Protein AF-A0A2G0E601-F1 (afdb_monomer)

Organism: Enterococcus faecium (NCBI:txid1352)

pLDDT: mean 94.22, std 3.7, range [83.0, 98.44]

Structure (mmCIF, N/CA/C/O backbone):
data_AF-A0A2G0E601-F1
#
_entry.id   AF-A0A2G0E601-F1
#
loop_
_atom_site.group_PDB
_atom_site.id
_atom_site.type_symbol
_atom_site.label_atom_id
_atom_site.label_alt_id
_atom_site.label_comp_id
_atom_site.label_asym_id
_atom_site.label_entity_id
_atom_site.label_seq_id
_atom_site.pdbx_PDB_ins_code
_atom_site.Cartn_x
_atom_site.Cartn_y
_atom_site.Cartn_z
_atom_site.occupancy
_atom_site.B_iso_or_equiv
_atom_site.auth_seq_id
_atom_site.auth_comp_id
_atom_site.auth_asym_id
_atom_site.auth_atom_id
_atom_site.pdbx_PDB_model_num
ATOM 1 N N . GLY A 1 1 ? -1.050 15.837 -21.857 1.00 84.12 1 GLY A N 1
ATOM 2 C CA . GLY A 1 1 ? -0.266 14.763 -21.216 1.00 84.12 1 GLY A CA 1
ATOM 3 C C . GLY A 1 1 ? -0.243 15.005 -19.723 1.00 84.12 1 GLY A C 1
ATOM 4 O O . GLY A 1 1 ? -0.892 15.951 -19.295 1.00 84.12 1 GLY A O 1
ATOM 5 N N . ALA A 1 2 ? 0.456 14.171 -18.956 1.00 86.19 2 ALA A N 1
ATOM 6 C CA . ALA A 1 2 ? 0.807 14.495 -17.571 1.00 86.19 2 ALA A CA 1
ATOM 7 C C . ALA A 1 2 ? 2.038 15.417 -17.547 1.00 86.19 2 ALA A C 1
ATOM 9 O O . ALA A 1 2 ? 2.852 15.352 -18.472 1.00 86.19 2 ALA A O 1
ATOM 10 N N . ASP A 1 3 ? 2.158 16.246 -16.513 1.00 93.31 3 ASP A N 1
ATOM 11 C CA . ASP A 1 3 ? 3.344 17.076 -16.285 1.00 93.31 3 ASP A CA 1
ATOM 12 C C . ASP A 1 3 ? 4.524 16.200 -15.839 1.00 93.31 3 ASP A C 1
ATOM 14 O O . ASP A 1 3 ? 4.341 15.253 -15.070 1.00 93.31 3 ASP A O 1
ATOM 18 N N . TYR A 1 4 ? 5.728 16.494 -16.338 1.00 93.88 4 TYR A N 1
ATOM 19 C CA . TYR A 1 4 ? 6.949 15.751 -16.016 1.00 93.88 4 TYR A CA 1
ATOM 20 C C . TYR A 1 4 ? 8.198 16.643 -16.092 1.00 93.88 4 TYR A C 1
ATOM 22 O O . TYR A 1 4 ? 8.197 17.663 -16.784 1.00 93.88 4 TYR A O 1
ATOM 30 N N . SER A 1 5 ? 9.265 16.231 -15.402 1.00 94.19 5 SER A N 1
ATOM 31 C CA . SER A 1 5 ? 10.625 16.769 -15.527 1.00 94.19 5 SER A CA 1
ATOM 32 C C . SER A 1 5 ? 11.592 15.674 -15.985 1.00 94.19 5 SER A C 1
ATOM 34 O O . SER A 1 5 ? 11.333 14.482 -15.805 1.00 94.19 5 SER A O 1
ATOM 36 N N . GLU A 1 6 ? 12.695 16.071 -16.620 1.00 94.62 6 GLU A N 1
ATOM 37 C CA . GLU A 1 6 ? 13.792 15.162 -16.959 1.00 94.62 6 GLU A CA 1
ATOM 38 C C . GLU A 1 6 ? 14.846 15.175 -15.849 1.00 94.62 6 GLU A C 1
ATOM 40 O O . GLU A 1 6 ? 15.408 16.223 -15.538 1.00 94.62 6 GLU A O 1
ATOM 45 N N . GLU A 1 7 ? 15.155 13.999 -15.302 1.00 92.50 7 GLU A N 1
ATOM 46 C CA . GLU A 1 7 ? 16.153 13.827 -14.242 1.00 92.50 7 GLU A CA 1
ATOM 47 C C . GLU A 1 7 ? 17.404 13.134 -14.808 1.00 92.50 7 GLU A C 1
ATOM 49 O O . GLU A 1 7 ? 17.529 11.903 -14.835 1.00 92.50 7 GLU A O 1
ATOM 54 N N . ALA A 1 8 ? 18.328 13.932 -15.347 1.00 92.44 8 ALA A N 1
ATOM 55 C CA . ALA A 1 8 ? 19.528 13.420 -16.002 1.00 92.44 8 ALA A CA 1
ATOM 56 C C . ALA A 1 8 ? 20.447 12.686 -15.007 1.00 92.44 8 ALA A C 1
ATOM 58 O O . ALA A 1 8 ? 20.919 13.265 -14.034 1.00 92.44 8 ALA A O 1
ATOM 59 N N . GLY A 1 9 ? 20.748 11.416 -15.294 1.00 90.69 9 GLY A N 1
ATOM 60 C CA . GLY A 1 9 ? 21.619 10.574 -14.462 1.00 90.69 9 GLY A CA 1
ATOM 61 C C . GLY A 1 9 ? 20.891 9.714 -13.426 1.00 90.69 9 GLY A C 1
ATOM 62 O O . GLY A 1 9 ? 21.514 8.825 -12.857 1.00 90.69 9 GLY A O 1
ATOM 63 N N . GLU A 1 10 ? 19.582 9.898 -13.242 1.00 90.06 10 GLU A N 1
ATOM 64 C CA . GLU A 1 10 ? 18.796 9.133 -12.263 1.00 90.06 10 GLU A CA 1
ATOM 65 C C . GLU A 1 10 ? 18.311 7.774 -12.787 1.00 90.06 10 GLU A C 1
ATOM 67 O O . GLU A 1 10 ? 17.774 6.977 -12.019 1.00 90.06 10 GLU A O 1
ATOM 72 N N . ALA A 1 11 ? 18.479 7.484 -14.084 1.00 89.12 11 ALA A N 1
ATOM 73 C CA . ALA A 1 11 ? 18.055 6.231 -14.709 1.00 89.12 11 ALA A CA 1
ATOM 74 C C . ALA A 1 11 ? 18.712 4.989 -14.074 1.00 89.12 11 ALA A C 1
ATOM 76 O O . ALA A 1 11 ? 19.828 5.033 -13.558 1.00 89.12 11 ALA A O 1
ATOM 77 N N . ALA A 1 12 ? 18.032 3.843 -14.160 1.00 88.56 12 ALA A N 1
ATOM 78 C CA . ALA A 1 12 ? 18.648 2.580 -13.779 1.00 88.56 12 ALA A CA 1
ATOM 79 C C . ALA A 1 12 ? 19.762 2.213 -14.775 1.00 88.56 12 ALA A C 1
ATOM 81 O O . ALA A 1 12 ? 19.706 2.549 -15.957 1.00 88.56 12 ALA A O 1
ATOM 82 N N . PHE A 1 13 ? 20.754 1.442 -14.326 1.00 91.94 13 PHE A N 1
ATOM 83 C CA . PHE A 1 13 ? 21.876 1.035 -15.184 1.00 91.94 13 PHE A CA 1
ATOM 84 C C . PHE A 1 13 ? 21.454 0.199 -16.410 1.00 91.94 13 PHE A C 1
ATOM 86 O O . PHE A 1 13 ? 22.223 0.073 -17.358 1.00 91.94 13 PHE A O 1
ATOM 93 N N . TYR A 1 14 ? 20.261 -0.407 -16.380 1.00 90.62 14 TYR A N 1
ATOM 94 C CA . TYR A 1 14 ? 19.716 -1.266 -17.437 1.00 90.62 14 TYR A CA 1
ATOM 95 C C . TYR A 1 14 ? 18.710 -0.568 -18.364 1.00 90.62 14 TYR A C 1
ATOM 97 O O . TYR A 1 14 ? 18.230 -1.192 -19.315 1.00 90.62 14 TYR A O 1
ATOM 105 N N . GLY A 1 15 ? 18.395 0.705 -18.108 1.00 93.88 15 GLY A N 1
ATOM 106 C CA . GLY A 1 15 ? 17.537 1.499 -18.978 1.00 93.88 15 GLY A CA 1
ATOM 107 C C . GLY A 1 15 ? 16.799 2.647 -18.279 1.00 93.88 15 GLY A C 1
ATOM 108 O O . GLY A 1 15 ? 16.936 2.861 -17.071 1.00 93.88 15 GLY A O 1
ATOM 109 N N . PRO A 1 16 ? 16.030 3.429 -19.054 1.00 95.06 16 PRO A N 1
ATOM 110 C CA . PRO A 1 16 ? 15.309 4.590 -18.553 1.00 95.06 16 PRO A CA 1
ATOM 111 C C . PRO A 1 16 ? 14.135 4.181 -17.657 1.00 95.06 16 PRO A C 1
ATOM 113 O O . PRO A 1 16 ? 13.579 3.084 -17.771 1.00 95.06 16 PRO A O 1
ATOM 116 N N . LYS A 1 17 ? 13.710 5.107 -16.797 1.00 94.94 17 LYS A N 1
ATOM 117 C CA . LYS A 1 17 ? 12.542 4.935 -15.933 1.00 94.94 17 LYS A CA 1
ATOM 118 C C . LYS A 1 17 ? 11.707 6.206 -15.851 1.00 94.94 17 LYS A C 1
ATOM 120 O O . LYS A 1 17 ? 12.212 7.304 -16.060 1.00 94.94 17 LYS A O 1
ATOM 125 N N . ILE A 1 18 ? 10.441 6.019 -15.510 1.00 94.81 18 ILE A N 1
ATOM 126 C CA . ILE A 1 18 ? 9.508 7.061 -15.098 1.00 94.81 18 ILE A CA 1
ATOM 127 C C . ILE A 1 18 ? 9.222 6.824 -13.622 1.00 94.81 18 ILE A C 1
ATOM 129 O O . ILE A 1 18 ? 8.718 5.760 -13.254 1.00 94.81 18 ILE A O 1
ATOM 133 N N . ASP A 1 19 ? 9.533 7.815 -12.797 1.00 93.69 19 ASP A N 1
ATOM 134 C CA . ASP A 1 19 ? 9.232 7.812 -11.372 1.00 93.69 19 ASP A CA 1
ATOM 135 C C . ASP A 1 19 ? 8.060 8.756 -11.082 1.00 93.69 19 ASP A C 1
ATOM 137 O O . ASP A 1 19 ? 7.963 9.851 -11.632 1.00 93.69 19 ASP A O 1
ATOM 141 N N . PHE A 1 20 ? 7.143 8.314 -10.225 1.00 92.50 20 PHE A N 1
ATOM 142 C CA . PHE A 1 20 ? 5.954 9.067 -9.845 1.00 92.50 20 PHE A CA 1
ATOM 143 C C . PHE A 1 20 ? 6.172 9.677 -8.467 1.00 92.50 20 PHE A C 1
ATOM 145 O O . PHE A 1 20 ? 6.256 8.961 -7.460 1.00 92.50 20 PHE A O 1
ATOM 152 N N . ILE A 1 21 ? 6.247 11.005 -8.445 1.00 90.75 21 ILE A N 1
ATOM 153 C CA . ILE A 1 21 ? 6.408 11.795 -7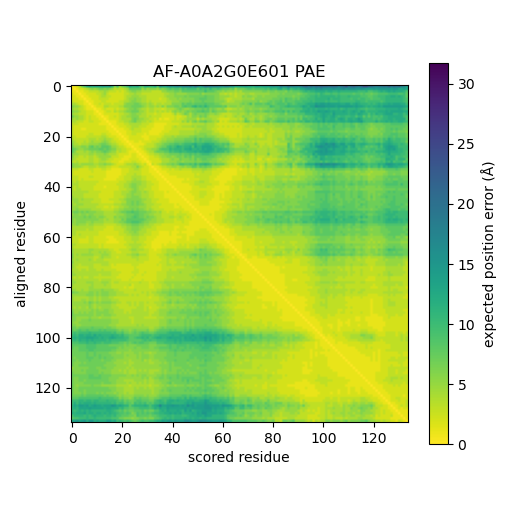.230 1.00 90.75 21 ILE A CA 1
ATOM 154 C C . ILE A 1 21 ? 5.030 12.208 -6.715 1.00 90.75 21 ILE A C 1
ATOM 156 O O . ILE A 1 21 ? 4.206 12.747 -7.453 1.00 90.75 21 ILE A O 1
ATOM 160 N N . VAL A 1 22 ? 4.774 11.943 -5.438 1.00 88.50 22 VAL A N 1
ATOM 161 C CA . VAL A 1 22 ? 3.533 12.291 -4.743 1.00 88.50 22 VAL A CA 1
ATOM 162 C C . VAL A 1 22 ? 3.860 13.229 -3.594 1.00 88.50 22 VAL A C 1
ATOM 164 O O . VAL A 1 22 ? 4.827 13.013 -2.865 1.00 88.50 22 VAL A O 1
ATOM 167 N N . ARG A 1 23 ? 3.036 14.260 -3.412 1.00 88.38 23 ARG A N 1
ATOM 168 C CA . ARG A 1 23 ? 3.134 15.170 -2.274 1.00 88.38 23 ARG A CA 1
ATOM 169 C C . ARG A 1 23 ? 2.141 14.763 -1.185 1.00 88.38 23 ARG A C 1
ATOM 171 O O . ARG A 1 23 ? 0.968 14.535 -1.480 1.00 88.38 23 ARG A O 1
ATOM 178 N N . ASP A 1 24 ? 2.609 14.641 0.054 1.00 84.75 24 ASP A N 1
ATOM 179 C CA . ASP A 1 24 ? 1.752 14.307 1.198 1.00 84.75 24 ASP A CA 1
ATOM 180 C C . ASP A 1 24 ? 0.981 15.529 1.743 1.00 84.75 24 ASP A C 1
ATOM 182 O O . ASP A 1 24 ? 1.103 16.645 1.233 1.00 84.75 24 ASP A O 1
ATOM 186 N N . ALA A 1 25 ? 0.164 15.319 2.784 1.00 84.19 25 ALA A N 1
ATOM 187 C CA . ALA A 1 25 ? -0.714 16.347 3.352 1.00 84.19 25 ALA A CA 1
ATOM 188 C C . ALA A 1 25 ? 0.039 17.537 3.978 1.00 84.19 25 ALA A C 1
ATOM 190 O O . ALA A 1 25 ? -0.539 18.614 4.116 1.00 84.19 25 ALA A O 1
ATOM 191 N N . ILE A 1 26 ? 1.320 17.362 4.324 1.00 83.00 26 ILE A N 1
ATOM 192 C CA . ILE A 1 26 ? 2.170 18.403 4.920 1.00 83.00 26 ILE A CA 1
ATOM 193 C C . ILE A 1 26 ? 3.222 18.942 3.940 1.00 83.00 26 ILE A C 1
ATOM 195 O O . ILE A 1 26 ? 4.080 19.738 4.317 1.00 83.00 26 ILE A O 1
ATOM 199 N N . GLY A 1 27 ? 3.134 18.557 2.664 1.00 84.62 27 GLY A N 1
ATOM 200 C CA . GLY A 1 27 ? 3.912 19.139 1.577 1.00 84.62 27 GLY A CA 1
ATOM 201 C C . GLY A 1 27 ? 5.245 18.455 1.269 1.00 84.62 27 GLY A C 1
ATOM 202 O O . GLY A 1 27 ? 6.000 18.999 0.464 1.00 84.62 27 GLY A O 1
ATOM 203 N N . ARG A 1 28 ? 5.549 17.289 1.855 1.00 87.19 28 ARG A N 1
ATOM 204 C CA . ARG A 1 28 ? 6.776 16.534 1.536 1.00 87.19 28 ARG A CA 1
ATOM 205 C C . ARG A 1 28 ? 6.593 15.700 0.277 1.00 87.19 28 ARG A C 1
ATOM 207 O O . ARG A 1 28 ? 5.492 15.233 -0.007 1.00 87.19 28 ARG A O 1
ATOM 214 N N . GLU A 1 29 ? 7.684 15.483 -0.446 1.00 89.62 29 GLU A N 1
ATOM 215 C CA . GLU A 1 29 ? 7.695 14.728 -1.699 1.00 89.62 29 GLU A CA 1
ATOM 216 C C . GLU A 1 29 ? 8.177 13.293 -1.496 1.00 89.62 29 GLU A C 1
ATOM 218 O O . GLU A 1 29 ? 9.173 13.019 -0.824 1.00 89.62 29 GLU A O 1
ATOM 223 N N . TRP A 1 30 ? 7.443 12.368 -2.104 1.00 88.56 30 TRP A N 1
ATOM 224 C CA . TRP A 1 30 ? 7.655 10.937 -2.008 1.00 88.56 30 TRP A CA 1
ATOM 225 C C . TRP A 1 30 ? 7.709 10.339 -3.401 1.00 88.56 30 TRP A C 1
ATOM 227 O O . TRP A 1 30 ? 6.719 10.349 -4.127 1.00 88.56 30 TRP A O 1
ATOM 237 N N . GLN A 1 31 ? 8.840 9.738 -3.749 1.00 88.44 31 GLN A N 1
ATOM 238 C CA . GLN A 1 31 ? 8.880 8.806 -4.864 1.00 88.44 31 GLN A CA 1
ATOM 239 C C . GLN A 1 31 ? 8.196 7.500 -4.446 1.00 88.44 31 GLN A C 1
ATOM 241 O O . GLN A 1 31 ? 8.617 6.855 -3.480 1.00 88.44 31 GLN A O 1
ATOM 246 N N . LEU A 1 32 ? 7.138 7.124 -5.163 1.00 89.12 32 LEU A N 1
ATOM 247 C CA . LEU A 1 32 ? 6.399 5.880 -4.935 1.00 89.12 32 LEU A CA 1
ATOM 248 C C . LEU A 1 32 ? 6.425 5.003 -6.181 1.00 89.12 32 LEU A C 1
ATOM 250 O O . LEU A 1 32 ? 7.112 3.983 -6.225 1.00 89.12 32 LEU A O 1
ATOM 254 N N . GLY A 1 33 ? 5.644 5.404 -7.182 1.00 91.50 33 GLY A N 1
ATOM 255 C CA . GLY A 1 33 ? 5.462 4.646 -8.403 1.00 91.50 33 GLY A CA 1
ATOM 256 C C . GLY A 1 33 ? 6.736 4.640 -9.235 1.00 91.50 33 GLY A C 1
ATOM 257 O O . GLY A 1 33 ? 7.411 5.660 -9.331 1.00 91.50 33 GLY A O 1
ATOM 258 N N . THR A 1 34 ? 7.033 3.526 -9.893 1.00 94.94 34 THR A N 1
ATOM 259 C CA . THR A 1 34 ? 8.091 3.472 -10.908 1.00 94.94 34 THR A CA 1
ATOM 260 C C . THR A 1 34 ? 7.677 2.569 -12.062 1.00 94.94 34 THR A C 1
ATOM 262 O O . THR A 1 34 ? 7.012 1.546 -11.853 1.00 94.94 34 THR A O 1
ATOM 265 N N . VAL A 1 35 ? 8.054 2.955 -13.277 1.00 96.44 35 VAL A N 1
ATOM 266 C CA . VAL A 1 35 ? 7.969 2.147 -14.497 1.00 96.44 35 VAL A CA 1
ATOM 267 C C . VAL A 1 35 ? 9.333 2.205 -15.164 1.00 96.44 35 VAL A C 1
ATOM 269 O O . VAL A 1 35 ? 9.790 3.282 -15.530 1.00 96.44 35 VAL A O 1
ATOM 272 N N . GLN A 1 36 ? 9.991 1.060 -15.311 1.00 96.56 36 GLN A N 1
ATOM 273 C CA . GLN A 1 36 ? 11.378 0.981 -15.766 1.00 96.56 36 GLN A CA 1
ATOM 274 C C . GLN A 1 36 ? 11.463 0.061 -16.972 1.00 96.56 36 GLN A C 1
ATOM 276 O O . GLN A 1 36 ? 10.933 -1.051 -16.944 1.00 96.56 36 GLN A O 1
ATOM 281 N N . VAL A 1 37 ? 12.124 0.529 -18.025 1.00 97.25 37 VAL A N 1
ATOM 282 C CA . VAL A 1 37 ? 12.346 -0.249 -19.242 1.00 97.25 37 VAL A CA 1
ATOM 283 C C . VAL A 1 37 ? 13.718 -0.901 -19.149 1.00 97.25 37 VAL A C 1
ATOM 285 O O . VAL A 1 37 ? 14.720 -0.214 -18.980 1.00 97.25 37 VAL A O 1
ATOM 288 N N . ASP A 1 38 ? 13.760 -2.224 -19.255 1.00 97.75 38 ASP A N 1
ATOM 289 C CA . ASP A 1 38 ? 14.962 -3.036 -19.102 1.00 97.75 38 ASP A CA 1
ATOM 290 C C . ASP A 1 38 ? 15.269 -3.792 -20.396 1.00 97.75 38 ASP A C 1
ATOM 292 O O . ASP A 1 38 ? 14.529 -4.682 -20.835 1.00 97.75 38 ASP A O 1
ATOM 296 N N . TYR A 1 39 ? 16.394 -3.411 -20.998 1.00 95.12 39 TYR A N 1
ATOM 297 C CA . TYR A 1 39 ? 16.938 -4.027 -22.206 1.00 95.12 39 TYR A CA 1
ATOM 298 C C . TYR A 1 39 ? 18.014 -5.079 -21.902 1.00 95.12 39 TYR A C 1
ATOM 300 O O . TYR A 1 39 ? 18.392 -5.842 -22.787 1.00 95.12 39 TYR A O 1
ATOM 308 N N . ASN A 1 40 ? 18.503 -5.137 -20.661 1.00 96.81 40 ASN A N 1
ATOM 309 C CA . ASN A 1 40 ? 19.658 -5.931 -20.258 1.00 96.81 40 ASN A CA 1
ATOM 310 C C . ASN A 1 40 ? 19.265 -7.346 -19.813 1.00 96.81 40 ASN A C 1
ATOM 312 O O . ASN A 1 40 ? 19.839 -8.328 -20.280 1.00 96.81 40 ASN A O 1
ATOM 316 N N . LEU A 1 41 ? 18.278 -7.493 -18.921 1.00 97.50 41 LEU A N 1
ATOM 317 C CA . LEU A 1 41 ? 17.881 -8.821 -18.436 1.00 97.50 41 LEU A CA 1
ATOM 318 C C . LEU A 1 41 ? 17.357 -9.748 -19.545 1.00 97.50 41 LEU A C 1
ATOM 320 O O . LEU A 1 41 ? 17.747 -10.918 -19.535 1.00 97.50 41 LEU A O 1
ATOM 324 N N . PRO A 1 42 ? 16.556 -9.284 -20.528 1.00 97.81 42 PRO A N 1
ATOM 325 C CA . PRO A 1 42 ? 16.176 -10.125 -21.661 1.00 97.81 42 PRO A CA 1
ATOM 326 C C . PRO A 1 42 ? 17.363 -10.703 -22.434 1.00 97.81 42 PRO A C 1
ATOM 328 O O . PRO A 1 42 ? 17.290 -11.839 -22.890 1.00 97.81 42 PRO A O 1
ATOM 331 N N . GLU A 1 43 ? 18.457 -9.950 -22.565 1.00 96.62 43 GLU A N 1
ATOM 332 C CA . GLU A 1 43 ? 19.689 -10.435 -23.188 1.00 96.62 43 GLU A CA 1
ATOM 333 C C . GLU A 1 43 ? 20.436 -11.411 -22.278 1.00 96.62 43 GLU A C 1
ATOM 335 O O . GLU A 1 43 ? 20.791 -12.504 -22.710 1.00 96.62 43 GLU A O 1
ATOM 340 N N . ARG A 1 44 ? 20.624 -11.062 -21.001 1.00 97.06 44 ARG A N 1
ATOM 341 C CA . ARG A 1 44 ? 21.360 -11.902 -20.042 1.00 97.06 44 ARG A CA 1
ATOM 342 C C . ARG A 1 44 ? 20.714 -13.264 -19.791 1.00 97.06 44 ARG A C 1
ATOM 344 O O . ARG A 1 44 ? 21.429 -14.213 -19.483 1.00 97.06 44 ARG A O 1
ATOM 351 N N . PHE A 1 45 ? 19.390 -13.344 -19.878 1.00 98.00 45 PHE A N 1
ATOM 352 C CA . PHE A 1 45 ? 18.630 -14.588 -19.735 1.00 98.00 45 PHE A CA 1
ATOM 353 C C . PHE A 1 45 ? 18.302 -15.261 -21.074 1.00 98.00 45 PHE A C 1
ATOM 355 O O . PHE A 1 45 ? 17.593 -16.263 -21.075 1.00 98.00 45 PHE A O 1
ATOM 362 N N . ASP A 1 46 ? 18.798 -14.725 -22.193 1.00 97.69 46 ASP A N 1
ATOM 363 C CA . ASP A 1 46 ? 18.570 -15.251 -23.542 1.00 97.69 46 ASP A CA 1
ATOM 364 C C . ASP A 1 46 ? 17.076 -15.441 -23.886 1.00 97.69 46 ASP A C 1
ATOM 366 O O . ASP 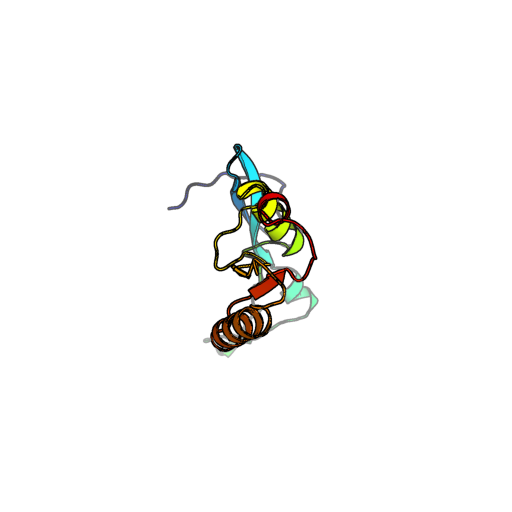A 1 46 ? 16.648 -16.443 -24.465 1.00 97.69 46 ASP A O 1
ATOM 370 N N . LEU A 1 47 ? 16.244 -14.469 -23.497 1.00 98.12 47 LEU A N 1
ATOM 371 C CA . LEU A 1 47 ? 14.795 -14.533 -23.689 1.00 98.12 47 LEU A CA 1
ATOM 372 C C . LEU A 1 47 ? 14.420 -14.264 -25.148 1.00 98.12 47 LEU A C 1
ATOM 374 O O . LEU A 1 47 ? 14.863 -13.280 -25.743 1.00 98.12 47 LEU A O 1
ATOM 378 N N . HIS A 1 48 ? 13.525 -15.089 -25.692 1.00 97.88 48 HIS A N 1
ATOM 379 C CA . HIS A 1 48 ? 13.029 -14.962 -27.060 1.00 97.88 48 HIS A CA 1
ATOM 380 C C . HIS A 1 48 ? 11.549 -15.341 -27.172 1.00 97.88 48 HIS A C 1
ATOM 382 O O . HIS A 1 48 ? 11.051 -16.186 -26.429 1.00 97.88 48 HIS A O 1
ATOM 388 N N . TYR A 1 49 ? 10.857 -14.752 -28.145 1.00 97.94 49 TYR A N 1
ATOM 389 C CA . TYR A 1 49 ? 9.532 -15.177 -28.599 1.00 97.94 49 TYR A CA 1
ATOM 390 C C . TYR A 1 49 ? 9.487 -15.209 -30.134 1.00 97.94 49 TYR A C 1
ATOM 392 O O . TYR A 1 49 ? 10.320 -14.590 -30.793 1.00 97.94 49 TYR A O 1
ATOM 400 N N . THR A 1 50 ? 8.535 -15.943 -30.719 1.00 98.31 50 THR A N 1
ATOM 401 C CA . THR A 1 50 ? 8.340 -15.953 -32.181 1.00 98.31 50 THR A CA 1
ATOM 402 C C . THR A 1 50 ? 7.433 -14.795 -32.583 1.00 98.31 50 THR A C 1
ATOM 404 O O . THR A 1 50 ? 6.298 -14.706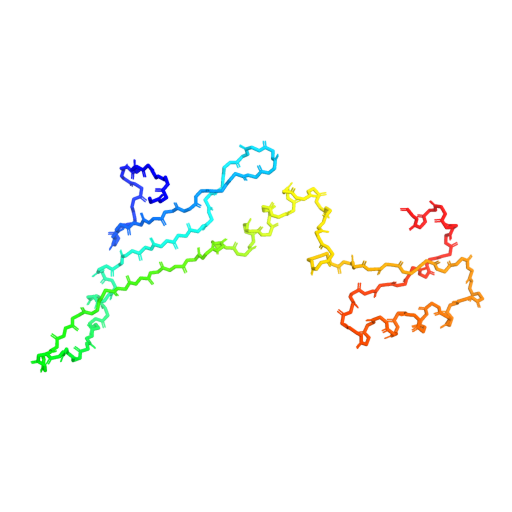 -32.115 1.00 98.31 50 THR A O 1
ATOM 407 N N . GLY A 1 51 ? 7.945 -13.897 -33.423 1.00 97.69 51 GLY A N 1
ATOM 408 C CA . GLY A 1 51 ? 7.211 -12.735 -33.919 1.00 97.69 51 GLY A CA 1
ATOM 409 C C . GLY A 1 51 ? 6.226 -13.078 -35.038 1.00 97.69 51 GLY A C 1
ATOM 410 O O . GLY A 1 51 ? 6.191 -14.195 -35.551 1.00 97.69 51 GLY A O 1
ATOM 411 N N . ALA A 1 52 ? 5.444 -12.083 -35.465 1.00 97.88 52 ALA A N 1
ATOM 412 C CA . ALA A 1 52 ? 4.502 -12.220 -36.583 1.00 97.88 52 ALA A CA 1
ATOM 413 C C . ALA A 1 52 ? 5.188 -12.524 -37.933 1.00 97.88 52 ALA A C 1
ATOM 415 O O . ALA A 1 52 ? 4.549 -13.005 -38.863 1.00 97.88 52 ALA A O 1
ATOM 416 N N . ASP A 1 53 ? 6.491 -12.267 -38.033 1.00 97.94 53 ASP A N 1
ATOM 417 C CA . ASP A 1 53 ? 7.355 -12.625 -39.161 1.00 97.94 53 ASP A CA 1
ATOM 418 C C . ASP A 1 53 ? 7.929 -14.052 -39.063 1.00 97.94 53 ASP A C 1
ATOM 420 O O . ASP A 1 53 ? 8.764 -14.437 -39.884 1.00 97.94 53 ASP A O 1
ATOM 424 N N . ASN A 1 54 ? 7.491 -14.830 -38.068 1.00 97.62 54 ASN A N 1
ATOM 425 C CA . ASN A 1 54 ? 7.943 -16.187 -37.772 1.00 97.62 54 ASN A CA 1
ATOM 426 C C . ASN A 1 54 ? 9.449 -16.290 -37.443 1.00 97.62 54 ASN A C 1
ATOM 428 O O . ASN A 1 54 ? 10.058 -17.345 -37.628 1.00 97.62 54 ASN A O 1
ATOM 432 N N . LYS A 1 55 ? 10.061 -15.196 -36.967 1.00 98.19 55 LYS A N 1
ATOM 433 C CA . LYS A 1 55 ? 11.466 -15.142 -36.529 1.00 98.19 55 LYS A CA 1
ATOM 434 C C . LYS A 1 55 ? 11.570 -15.016 -35.005 1.00 98.19 55 LYS A C 1
ATOM 436 O O . LYS A 1 55 ? 10.619 -14.557 -34.371 1.00 98.19 55 LYS A O 1
ATOM 441 N N . PRO A 1 56 ? 12.703 -15.410 -34.396 1.00 97.69 56 PRO A N 1
ATOM 442 C CA . PRO A 1 56 ? 12.959 -15.138 -32.987 1.00 97.69 56 PRO A CA 1
ATOM 443 C C . PRO A 1 56 ? 13.211 -13.640 -32.762 1.00 97.69 56 PRO A C 1
ATOM 445 O O . PRO A 1 56 ? 14.060 -13.040 -33.419 1.00 97.69 56 PRO A O 1
ATOM 448 N N . HIS A 1 57 ? 12.500 -13.056 -31.801 1.00 98.00 57 HIS A N 1
ATOM 449 C CA . HIS A 1 57 ? 12.681 -11.681 -31.330 1.00 98.00 57 HIS A CA 1
ATOM 450 C C . HIS A 1 57 ? 12.944 -11.674 -29.832 1.00 98.00 57 HIS A C 1
ATOM 452 O O . HIS A 1 57 ? 12.378 -12.478 -29.090 1.00 98.00 57 HIS A O 1
ATOM 458 N N . ARG A 1 58 ? 13.766 -10.732 -29.375 1.00 97.94 58 ARG A N 1
ATOM 459 C CA . ARG A 1 58 ? 14.006 -10.511 -27.949 1.00 97.94 58 ARG A CA 1
ATOM 460 C C . ARG A 1 58 ? 12.937 -9.566 -27.388 1.00 97.94 58 ARG A C 1
ATOM 462 O O . ARG A 1 58 ? 12.706 -8.511 -27.981 1.00 97.94 58 ARG A O 1
ATOM 469 N N . PRO A 1 59 ? 12.261 -9.913 -26.281 1.00 97.94 59 PRO A N 1
ATOM 470 C CA . PRO A 1 59 ? 11.318 -9.003 -25.648 1.00 97.94 59 PRO A CA 1
ATOM 471 C C . PRO A 1 59 ? 12.054 -7.866 -24.927 1.00 97.94 59 PRO A C 1
ATOM 473 O O . PRO A 1 59 ? 13.206 -8.011 -24.525 1.00 97.94 59 PRO A O 1
ATOM 476 N N . VAL A 1 60 ? 11.353 -6.756 -24.702 1.00 97.31 60 VAL A N 1
ATOM 477 C CA . VAL A 1 60 ? 11.760 -5.724 -23.737 1.00 97.31 60 VAL A CA 1
ATOM 478 C C . VAL A 1 60 ? 11.041 -6.002 -22.422 1.00 97.31 60 VAL A C 1
ATOM 480 O O . VAL A 1 60 ? 9.842 -6.290 -22.422 1.00 97.31 60 VAL A O 1
ATOM 483 N N . MET A 1 61 ? 11.759 -5.936 -21.302 1.00 98.06 61 MET A N 1
ATOM 484 C CA . MET A 1 61 ? 11.174 -6.152 -19.981 1.00 98.06 61 MET A CA 1
ATOM 485 C C . MET A 1 61 ? 10.738 -4.813 -19.382 1.00 98.06 61 MET A C 1
ATOM 487 O O . MET A 1 61 ? 11.458 -3.823 -19.473 1.00 98.06 61 MET A O 1
ATOM 491 N N . VAL A 1 62 ? 9.547 -4.770 -18.780 1.00 97.75 62 VAL A N 1
ATOM 492 C CA . VAL A 1 62 ? 9.038 -3.578 -18.087 1.00 97.75 62 VAL A CA 1
ATOM 493 C C . VAL A 1 62 ? 8.802 -3.916 -16.624 1.00 97.75 62 VAL A C 1
ATOM 495 O O . VAL A 1 62 ? 7.892 -4.677 -16.289 1.00 97.75 62 VAL A O 1
ATOM 498 N N . HIS A 1 63 ? 9.610 -3.323 -15.751 1.00 96.56 63 HIS A N 1
ATOM 499 C CA . HIS A 1 63 ? 9.443 -3.422 -14.304 1.00 96.56 63 HIS A CA 1
ATOM 500 C C . HIS A 1 63 ? 8.489 -2.335 -13.830 1.00 96.56 63 HIS A C 1
ATOM 502 O O . HIS A 1 63 ? 8.590 -1.186 -14.260 1.00 96.56 63 HIS A O 1
ATOM 508 N N . ARG A 1 64 ? 7.564 -2.672 -12.928 1.00 96.12 64 ARG A N 1
ATOM 509 C CA . ARG A 1 64 ? 6.643 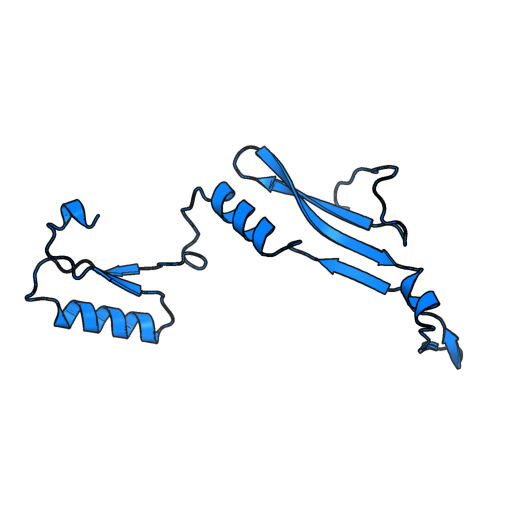-1.689 -12.349 1.00 96.12 64 ARG A CA 1
ATOM 510 C C . ARG A 1 64 ? 6.389 -1.943 -10.874 1.00 96.12 64 ARG A C 1
ATOM 512 O O . ARG A 1 64 ? 6.153 -3.080 -10.473 1.00 96.12 64 ARG A O 1
ATOM 519 N N . ALA A 1 65 ? 6.334 -0.870 -10.096 1.00 95.44 65 ALA A N 1
ATOM 520 C CA . ALA A 1 65 ? 5.887 -0.908 -8.708 1.00 95.44 65 ALA A CA 1
ATOM 521 C C . ALA A 1 65 ? 5.005 0.319 -8.439 1.00 95.44 65 ALA A C 1
ATOM 523 O O . ALA A 1 65 ? 5.545 1.393 -8.211 1.00 95.44 65 ALA A O 1
ATOM 524 N N . PRO A 1 66 ? 3.663 0.200 -8.489 1.00 90.81 66 PRO A N 1
ATOM 525 C CA . PRO A 1 66 ? 2.763 1.348 -8.334 1.00 90.81 66 PRO A CA 1
ATOM 526 C C . PRO A 1 66 ? 2.845 2.033 -6.964 1.00 90.81 66 PRO A C 1
ATOM 528 O O . PRO A 1 66 ? 2.702 3.247 -6.877 1.00 90.81 66 PRO A O 1
ATOM 531 N N . PHE A 1 67 ? 3.088 1.257 -5.906 1.00 90.62 67 PHE A N 1
ATOM 532 C CA . PHE A 1 67 ? 3.194 1.754 -4.530 1.00 90.62 67 PHE A CA 1
ATOM 533 C C . PHE A 1 67 ? 4.642 1.837 -4.030 1.00 90.62 67 PHE A C 1
ATOM 535 O O . PHE A 1 67 ? 4.869 2.192 -2.878 1.00 90.62 67 PHE A O 1
ATOM 542 N N . GLY A 1 68 ? 5.628 1.479 -4.858 1.00 91.56 68 GLY A N 1
ATOM 543 C CA . GLY A 1 68 ? 6.971 1.185 -4.365 1.00 91.56 68 GLY A CA 1
ATOM 544 C C . GLY A 1 68 ? 6.938 0.005 -3.387 1.00 91.56 68 GLY A C 1
ATOM 545 O O . GLY A 1 68 ? 6.332 -1.027 -3.686 1.00 91.56 68 GLY A O 1
ATOM 546 N N . SER A 1 69 ? 7.572 0.150 -2.219 1.00 92.44 69 SER A N 1
ATOM 547 C CA . SER A 1 69 ? 7.466 -0.839 -1.140 1.00 92.44 69 SER A CA 1
ATOM 548 C C . SER A 1 69 ? 6.226 -0.609 -0.274 1.00 92.44 69 SER A C 1
ATOM 550 O O . SER A 1 69 ? 5.821 0.528 -0.016 1.00 92.44 69 SER A O 1
ATOM 552 N N . MET A 1 70 ? 5.642 -1.700 0.227 1.00 93.69 70 MET A N 1
AT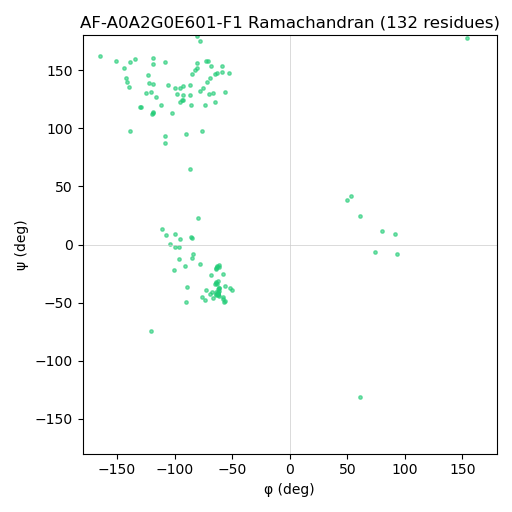OM 553 C CA . MET A 1 70 ? 4.456 -1.632 1.085 1.00 93.69 70 MET A CA 1
ATOM 554 C C . MET A 1 70 ? 4.747 -0.922 2.409 1.00 93.69 70 MET A C 1
ATOM 556 O O . MET A 1 70 ? 3.885 -0.218 2.928 1.00 93.69 70 MET A O 1
ATOM 560 N N . GLU A 1 71 ? 5.962 -1.050 2.936 1.00 94.06 71 GLU A N 1
ATOM 561 C CA . GLU A 1 71 ? 6.413 -0.392 4.159 1.00 94.06 71 GLU A CA 1
ATOM 562 C C . GLU A 1 71 ? 6.480 1.125 3.972 1.00 94.06 71 GLU A C 1
ATOM 564 O O . GLU A 1 71 ? 5.959 1.870 4.800 1.00 94.06 71 GLU A O 1
ATOM 569 N N . ARG A 1 72 ? 7.060 1.595 2.856 1.00 91.25 72 ARG A N 1
ATOM 570 C CA . ARG A 1 72 ? 7.154 3.031 2.554 1.00 91.25 72 ARG A CA 1
ATOM 571 C C . ARG A 1 72 ? 5.777 3.622 2.280 1.00 91.25 72 ARG A C 1
ATOM 573 O O . ARG A 1 72 ? 5.477 4.704 2.774 1.00 91.25 72 ARG A O 1
ATOM 580 N N . PHE A 1 73 ? 4.926 2.899 1.551 1.00 93.44 73 PHE A N 1
ATOM 581 C CA . PHE A 1 73 ? 3.551 3.324 1.311 1.00 93.44 73 PHE A CA 1
ATOM 582 C C . PHE A 1 73 ? 2.740 3.390 2.612 1.00 93.44 73 PHE A C 1
ATOM 584 O O . PHE A 1 73 ? 2.049 4.373 2.855 1.00 93.44 73 PHE A O 1
ATOM 591 N N . THR A 1 74 ? 2.879 2.399 3.496 1.00 94.25 74 THR A N 1
ATOM 592 C CA . THR A 1 74 ? 2.230 2.409 4.817 1.00 94.25 74 THR A CA 1
ATOM 593 C C . THR A 1 74 ? 2.726 3.572 5.677 1.00 94.25 74 THR A C 1
ATOM 595 O O . THR A 1 74 ? 1.909 4.256 6.288 1.00 94.25 74 THR A O 1
ATOM 598 N N . GLY A 1 75 ? 4.037 3.841 5.684 1.00 92.31 75 GLY A N 1
ATOM 599 C CA . GLY A 1 75 ? 4.621 5.002 6.361 1.00 92.31 75 GLY A CA 1
ATOM 600 C C . GLY A 1 75 ? 4.035 6.322 5.859 1.00 92.31 75 GLY A C 1
ATOM 601 O O . GLY A 1 75 ? 3.571 7.128 6.662 1.00 92.31 75 GLY A O 1
ATOM 602 N N . LEU A 1 76 ? 3.942 6.490 4.534 1.00 92.19 76 LEU A N 1
ATOM 603 C CA . LEU A 1 76 ? 3.286 7.650 3.930 1.00 92.19 76 LEU A CA 1
ATOM 604 C C . LEU A 1 76 ? 1.830 7.774 4.382 1.00 92.19 76 LEU A C 1
ATOM 606 O O . LEU A 1 76 ? 1.403 8.868 4.726 1.00 92.19 76 LEU A O 1
ATOM 610 N N . LEU A 1 77 ? 1.060 6.681 4.399 1.00 93.38 77 LEU A N 1
ATOM 611 C CA . LEU A 1 77 ? -0.342 6.716 4.828 1.00 93.38 77 LEU A CA 1
ATOM 612 C C . LEU A 1 77 ? -0.475 7.102 6.307 1.00 93.38 77 LEU A C 1
ATOM 614 O O . LEU A 1 77 ? -1.363 7.881 6.644 1.00 93.38 77 LEU A O 1
ATOM 618 N N . ILE A 1 78 ? 0.398 6.590 7.183 1.00 93.94 78 ILE A N 1
ATOM 619 C CA . IL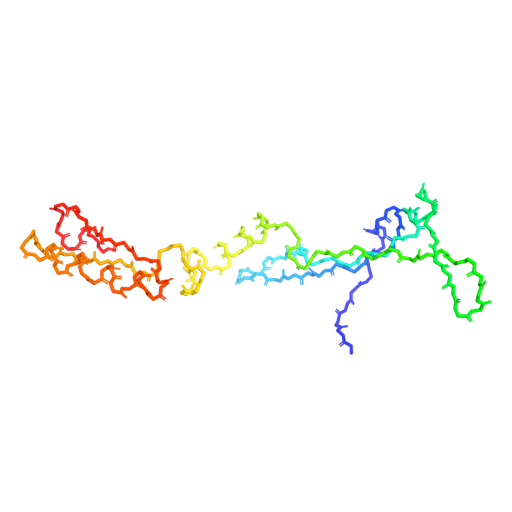E A 1 78 ? 0.422 6.962 8.608 1.00 93.94 78 ILE A CA 1
ATOM 620 C C . ILE A 1 78 ? 0.599 8.471 8.753 1.00 93.94 78 ILE A C 1
ATOM 622 O O . ILE A 1 78 ? -0.167 9.106 9.473 1.00 93.94 78 ILE A O 1
ATOM 626 N N . GLU A 1 79 ? 1.587 9.039 8.065 1.00 91.00 79 GLU A N 1
ATOM 627 C CA . GLU A 1 79 ? 1.895 10.463 8.170 1.00 91.00 79 GLU A CA 1
ATOM 628 C C . GLU A 1 79 ? 0.849 11.335 7.465 1.00 91.00 79 GLU A C 1
ATOM 630 O O . GLU A 1 79 ? 0.448 12.361 8.003 1.00 91.00 79 GLU A O 1
ATOM 635 N N . HIS A 1 80 ? 0.345 10.909 6.305 1.00 90.75 80 HIS A N 1
ATOM 636 C CA . HIS A 1 80 ? -0.694 11.619 5.558 1.00 90.75 80 HIS A CA 1
ATOM 637 C C . HIS A 1 80 ? -2.006 11.730 6.345 1.00 90.75 80 HIS A C 1
ATOM 639 O O . HIS A 1 80 ? -2.675 12.757 6.275 1.00 90.75 80 HIS A O 1
ATOM 645 N N . PHE A 1 81 ? -2.381 10.682 7.083 1.00 92.69 81 PHE A N 1
ATOM 646 C CA . PHE A 1 81 ? -3.607 10.663 7.884 1.00 92.69 81 PHE A CA 1
ATOM 647 C C . PHE A 1 81 ? -3.390 11.021 9.358 1.00 92.69 81 PHE A C 1
ATOM 649 O O . PHE A 1 81 ? -4.359 11.022 10.115 1.00 92.69 81 PHE A O 1
ATOM 656 N N . GLU A 1 82 ? -2.153 11.268 9.797 1.00 93.00 82 GLU A N 1
ATOM 657 C CA . GLU A 1 82 ? -1.800 11.419 11.218 1.00 93.00 82 GLU A CA 1
ATOM 658 C C . GLU A 1 82 ? -2.353 10.262 12.083 1.00 93.00 82 GLU A C 1
ATOM 660 O O . GLU A 1 82 ? -2.884 10.456 13.178 1.00 93.00 82 GLU A O 1
ATOM 665 N N . GLY A 1 83 ? -2.324 9.039 11.543 1.00 93.88 83 GLY A N 1
ATOM 666 C CA . GLY A 1 83 ? -2.914 7.842 12.157 1.00 93.88 83 GLY A CA 1
ATOM 667 C C . GLY A 1 83 ? -4.451 7.750 12.118 1.00 93.88 83 GLY A C 1
ATOM 668 O O . GLY A 1 83 ? -5.002 6.703 12.459 1.00 93.88 83 GLY A O 1
ATOM 669 N N . LYS A 1 84 ? -5.169 8.784 11.659 1.00 95.31 84 LYS A N 1
ATOM 670 C CA . LYS A 1 84 ? -6.639 8.807 11.517 1.00 95.31 84 LYS A CA 1
ATOM 671 C C . LYS A 1 84 ? -7.073 8.233 10.170 1.00 95.31 84 LYS A C 1
ATOM 673 O O . LYS A 1 84 ? -7.593 8.935 9.303 1.00 95.31 84 LYS A O 1
ATOM 678 N N . PHE A 1 85 ? -6.821 6.943 9.976 1.00 97.06 85 PHE A N 1
ATOM 679 C CA . PHE A 1 85 ? -7.098 6.279 8.706 1.00 97.06 85 PHE A CA 1
ATOM 680 C C . PHE A 1 85 ? -8.578 6.355 8.294 1.00 97.06 85 PHE A C 1
ATOM 682 O O . PHE A 1 85 ? -9.468 6.274 9.145 1.00 97.06 85 PHE A O 1
ATOM 689 N N . PRO A 1 86 ? -8.868 6.388 6.979 1.00 97.00 86 PRO A N 1
ATOM 690 C CA . PRO A 1 86 ? -10.210 6.138 6.472 1.00 97.00 86 PRO A CA 1
ATOM 691 C C . PRO A 1 86 ? -10.766 4.814 7.005 1.00 97.00 86 PRO A C 1
ATOM 693 O O . PRO A 1 86 ? -10.026 3.840 7.160 1.00 97.00 86 PRO A O 1
ATOM 696 N N . THR A 1 87 ? -12.082 4.733 7.214 1.00 97.25 87 THR A N 1
ATOM 697 C CA . THR A 1 87 ? -12.732 3.565 7.837 1.00 97.25 87 THR A CA 1
ATOM 698 C C . THR A 1 87 ? -12.353 2.239 7.178 1.00 97.25 87 THR A C 1
ATOM 700 O O . THR A 1 87 ? -12.170 1.242 7.866 1.00 97.25 87 THR A O 1
ATOM 703 N N . TRP A 1 88 ? -12.195 2.194 5.854 1.00 97.25 88 TRP A N 1
ATOM 704 C CA . TRP A 1 88 ? -11.836 0.962 5.143 1.00 97.25 88 TRP A CA 1
ATOM 705 C C . TRP A 1 88 ? -10.408 0.474 5.447 1.00 97.25 88 TRP A C 1
ATOM 707 O O . TRP A 1 88 ? -10.164 -0.733 5.413 1.00 97.25 88 TRP A O 1
ATOM 717 N N . LEU A 1 89 ? -9.501 1.380 5.821 1.00 97.19 89 LEU A N 1
ATOM 718 C CA . LEU A 1 89 ? -8.089 1.110 6.097 1.00 97.19 89 LEU A CA 1
ATOM 719 C C . LEU A 1 89 ? -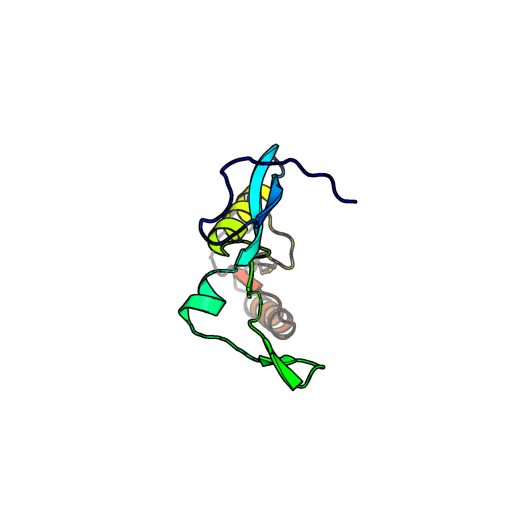7.777 1.000 7.602 1.00 97.19 89 LEU A C 1
ATOM 721 O O . LEU A 1 89 ? -6.793 0.367 7.969 1.00 97.19 89 LEU A O 1
ATOM 725 N N . SER A 1 90 ? -8.619 1.562 8.478 1.00 97.25 90 SER A N 1
ATOM 726 C CA . SER A 1 90 ? -8.371 1.575 9.928 1.00 97.25 90 SER A CA 1
ATOM 727 C C . SER A 1 90 ? -8.174 0.166 10.511 1.00 97.25 90 SER A C 1
ATOM 729 O O . SER A 1 90 ? -9.015 -0.704 10.251 1.00 97.25 90 SER A O 1
ATOM 731 N N . PRO A 1 91 ? -7.130 -0.096 11.321 1.00 96.00 91 PRO A N 1
ATOM 732 C CA . PRO A 1 91 ? -6.915 -1.410 11.935 1.00 96.00 91 PRO A CA 1
ATOM 733 C C . PRO A 1 91 ? -8.042 -1.788 12.910 1.00 96.00 91 PRO A C 1
ATOM 735 O O . PRO A 1 91 ? -8.430 -2.953 12.976 1.00 96.00 91 PRO A O 1
ATOM 738 N N . GLU A 1 92 ? -8.629 -0.797 13.584 1.00 96.50 92 GLU A N 1
ATOM 739 C CA . GLU A 1 92 ? -9.839 -0.915 14.400 1.00 96.50 92 GLU A CA 1
ATOM 740 C C . GLU A 1 92 ? -10.917 -0.006 13.798 1.00 96.50 92 GLU A C 1
ATOM 742 O O . GLU A 1 92 ? -10.762 1.214 13.750 1.00 96.50 92 GLU A O 1
ATOM 747 N N . GLN A 1 93 ? -11.994 -0.587 13.266 1.00 98.06 93 GLN A N 1
ATOM 748 C CA . GLN A 1 93 ? -13.064 0.191 12.627 1.00 98.06 93 GLN A CA 1
ATOM 749 C C . GLN A 1 93 ? -14.136 0.607 13.631 1.00 98.06 93 GLN A C 1
ATOM 751 O O . GLN A 1 93 ? -14.710 1.687 13.508 1.00 98.06 93 GLN A O 1
ATOM 756 N N . VAL A 1 94 ? -14.426 -0.266 14.597 1.00 97.88 94 VAL A N 1
ATOM 757 C CA . VAL A 1 94 ? -15.418 -0.044 15.650 1.00 97.88 94 VAL A CA 1
ATOM 758 C C . VAL A 1 94 ? -14.871 -0.589 16.963 1.00 97.88 94 VAL A C 1
ATOM 760 O O . VAL A 1 94 ? -14.392 -1.719 17.013 1.00 97.88 94 VAL A O 1
ATOM 763 N N . ARG A 1 95 ? -15.021 0.180 18.040 1.00 96.94 95 ARG A N 1
ATOM 764 C CA . ARG A 1 95 ? -14.828 -0.283 19.415 1.00 96.94 95 ARG A CA 1
ATOM 765 C C . ARG A 1 95 ? -16.154 -0.188 20.161 1.00 96.94 95 ARG A C 1
ATOM 767 O O . ARG A 1 95 ? -16.788 0.863 20.165 1.00 96.94 95 ARG A O 1
ATOM 774 N N . VAL A 1 96 ? -16.589 -1.284 20.776 1.00 96.81 96 VAL A N 1
ATOM 775 C CA . VAL A 1 96 ? -17.801 -1.331 21.605 1.00 96.81 96 VAL A CA 1
ATOM 776 C C . VAL A 1 96 ? -17.415 -1.084 23.061 1.00 96.81 96 VAL A C 1
ATOM 778 O O . VAL A 1 96 ? -16.592 -1.813 23.611 1.00 96.81 96 VAL A O 1
ATOM 781 N N . LEU A 1 97 ? -18.027 -0.076 23.685 1.00 96.12 97 LEU A N 1
ATOM 782 C CA . LEU A 1 97 ? -17.748 0.333 25.064 1.00 96.12 97 LEU A CA 1
ATOM 783 C C . LEU A 1 97 ? -18.918 -0.039 25.996 1.00 96.12 97 LEU A C 1
ATOM 785 O O . LEU A 1 97 ? -19.878 0.728 26.108 1.00 96.12 97 LEU A O 1
ATOM 789 N N . PRO A 1 98 ? -18.885 -1.207 26.662 1.00 94.25 98 PRO A N 1
ATOM 790 C CA . PRO A 1 98 ? -19.890 -1.571 27.655 1.00 94.25 98 PRO A CA 1
ATOM 791 C C . PRO A 1 98 ? -19.791 -0.656 28.886 1.00 94.25 98 PRO A C 1
ATOM 793 O O . PRO A 1 98 ? -18.715 -0.463 29.455 1.00 94.25 98 PRO A O 1
ATOM 796 N N . ILE A 1 99 ? -20.937 -0.105 29.308 1.00 92.69 99 ILE A N 1
ATOM 797 C CA . ILE A 1 99 ? -21.045 0.811 30.462 1.00 92.69 99 ILE A CA 1
ATOM 798 C C . ILE A 1 99 ? -21.014 0.097 31.822 1.00 92.69 99 ILE A C 1
ATOM 800 O O . ILE A 1 99 ? -20.846 0.743 32.851 1.00 92.69 99 ILE A O 1
ATOM 804 N N . SER A 1 100 ? -21.244 -1.219 31.834 1.00 90.88 100 SER A N 1
ATOM 805 C CA . SER A 1 100 ? -21.198 -2.076 33.023 1.00 90.88 100 SER A CA 1
ATOM 806 C C . SER A 1 100 ? -21.141 -3.548 32.613 1.00 90.88 100 SER A C 1
ATOM 808 O O . SER A 1 100 ? -21.579 -3.892 31.513 1.00 90.88 100 SER A O 1
ATOM 810 N N . ASP A 1 101 ? -20.742 -4.422 33.533 1.00 89.62 101 ASP A N 1
ATOM 811 C CA . ASP A 1 101 ? -20.673 -5.873 33.304 1.00 89.62 101 ASP A CA 1
ATOM 812 C C . ASP A 1 101 ? -22.024 -6.487 32.900 1.00 89.62 101 ASP A C 1
ATOM 814 O O . ASP A 1 101 ? -22.094 -7.482 32.185 1.00 89.62 101 ASP A O 1
ATOM 818 N N . LYS A 1 102 ? -23.130 -5.846 33.300 1.00 93.69 102 LYS A N 1
ATOM 819 C CA . LYS A 1 102 ? -24.498 -6.301 33.009 1.00 93.69 102 LYS A CA 1
ATOM 820 C C . LYS A 1 102 ? -24.840 -6.317 31.518 1.00 93.69 102 LYS A C 1
ATOM 822 O O . LYS A 1 102 ? -25.823 -6.943 31.142 1.00 93.69 102 LYS A O 1
ATOM 827 N N . VAL A 1 103 ? -24.088 -5.595 30.684 1.00 95.06 103 VAL A N 1
ATOM 828 C CA . VAL A 1 103 ? -24.339 -5.498 29.235 1.00 95.06 103 VAL A CA 1
ATOM 829 C C . VAL A 1 103 ? -23.268 -6.199 28.396 1.00 95.06 103 VAL A C 1
ATOM 831 O O . VAL A 1 103 ? -23.232 -6.014 27.180 1.00 95.06 103 VAL A O 1
ATOM 834 N N . MET A 1 104 ? -22.413 -7.021 29.013 1.00 94.38 104 MET A N 1
ATOM 835 C CA . MET A 1 104 ? -21.336 -7.723 28.308 1.00 94.38 104 MET A CA 1
ATOM 836 C C . MET A 1 104 ? -21.849 -8.690 27.243 1.00 94.38 104 MET A C 1
ATOM 838 O O . MET A 1 104 ? -21.348 -8.671 26.119 1.00 94.38 104 MET A O 1
ATOM 842 N N . ASP A 1 105 ? -22.905 -9.450 27.537 1.00 96.25 105 ASP A N 1
ATOM 843 C CA . ASP A 1 105 ? -23.509 -10.367 26.561 1.00 96.25 105 ASP A CA 1
ATOM 844 C C . ASP A 1 105 ? -24.046 -9.614 25.334 1.00 96.25 105 ASP A C 1
ATOM 846 O O . ASP A 1 105 ? -23.898 -10.055 24.192 1.00 96.25 105 ASP A O 1
ATOM 850 N N . VAL A 1 106 ? -24.612 -8.422 25.555 1.00 96.38 106 VAL A N 1
ATOM 851 C CA . VAL A 1 106 ? -25.112 -7.546 24.484 1.00 96.38 106 VAL A CA 1
ATOM 852 C C . VAL A 1 106 ? -23.950 -6.983 23.658 1.00 96.38 106 VAL A C 1
ATOM 854 O O . VAL A 1 106 ? -24.012 -6.974 22.428 1.00 96.38 106 VAL A O 1
ATOM 857 N N . ALA A 1 107 ? -22.858 -6.563 24.305 1.00 96.81 107 ALA A N 1
ATOM 858 C CA . ALA A 1 107 ? -21.655 -6.090 23.622 1.00 96.81 107 ALA A CA 1
ATOM 859 C C . ALA A 1 107 ? -21.018 -7.190 22.752 1.00 96.81 107 ALA A C 1
ATOM 861 O O . ALA A 1 107 ? -20.677 -6.946 21.590 1.00 96.81 107 ALA A O 1
ATOM 862 N N . ALA A 1 108 ? -20.931 -8.417 23.274 1.00 96.75 108 ALA A N 1
ATOM 863 C CA . ALA A 1 108 ? -20.461 -9.586 22.538 1.00 96.75 108 ALA A CA 1
ATOM 864 C C . ALA A 1 108 ? -21.363 -9.914 21.334 1.00 96.75 108 ALA A C 1
ATOM 866 O O . ALA A 1 108 ? -20.855 -10.184 20.242 1.00 96.75 108 ALA A O 1
ATOM 867 N N . ALA A 1 109 ? -22.688 -9.816 21.488 1.00 97.62 109 ALA A N 1
ATOM 868 C CA . ALA A 1 109 ? -23.631 -10.009 20.386 1.00 97.62 109 ALA A CA 1
ATOM 869 C C . ALA A 1 109 ? -23.449 -8.962 19.270 1.00 97.62 109 ALA A C 1
ATOM 871 O O . ALA A 1 109 ? -23.432 -9.312 18.087 1.00 97.62 109 ALA A O 1
ATOM 872 N N . HIS A 1 110 ? -23.241 -7.686 19.617 1.00 97.38 110 HIS A N 1
ATOM 873 C CA . HIS A 1 110 ? -22.948 -6.636 18.634 1.00 97.38 110 HIS A CA 1
ATOM 874 C C . HIS A 1 110 ? -21.620 -6.866 17.910 1.00 97.38 110 HIS A C 1
ATOM 876 O O . HIS A 1 110 ? -21.569 -6.751 16.682 1.00 97.38 110 HIS A O 1
ATOM 882 N N . ARG A 1 111 ? -20.564 -7.248 18.641 1.00 97.94 111 ARG A N 1
ATOM 883 C CA . ARG A 1 111 ? -19.276 -7.636 18.051 1.00 97.94 111 ARG A CA 1
ATOM 884 C C . ARG A 1 111 ? -19.464 -8.769 17.043 1.00 97.94 111 ARG A C 1
ATOM 886 O O . ARG A 1 111 ? -18.981 -8.656 15.921 1.00 97.94 111 ARG A O 1
ATOM 893 N N . ALA A 1 112 ? -20.193 -9.825 17.405 1.00 98.25 112 ALA A N 1
ATOM 894 C CA . ALA A 1 112 ? -20.451 -10.955 16.515 1.00 98.25 112 ALA A CA 1
ATOM 895 C C . ALA A 1 112 ? -21.220 -10.531 15.251 1.00 98.25 112 ALA A C 1
ATOM 897 O O . ALA A 1 112 ? -20.833 -10.896 14.142 1.00 98.25 112 ALA A O 1
ATOM 898 N N . ALA A 1 113 ? -22.260 -9.704 15.395 1.00 98.44 113 ALA A N 1
ATOM 899 C CA . ALA A 1 113 ? -23.059 -9.216 14.270 1.00 98.44 113 ALA A CA 1
ATOM 900 C C . ALA A 1 113 ? -22.270 -8.310 13.304 1.00 98.44 113 ALA A C 1
ATOM 902 O O . ALA A 1 113 ? -22.525 -8.318 12.098 1.00 98.44 113 ALA A O 1
ATOM 903 N N . LEU A 1 114 ? -21.327 -7.517 13.819 1.00 98.06 114 LEU A N 1
ATOM 904 C CA . LEU A 1 114 ? -20.436 -6.674 13.017 1.00 98.06 114 LEU A CA 1
ATOM 905 C C . LEU A 1 114 ? -19.329 -7.501 12.350 1.00 98.06 114 LEU A C 1
ATOM 907 O O . LEU A 1 114 ? -19.101 -7.365 11.148 1.00 98.06 114 LEU A O 1
ATOM 911 N N . ALA A 1 115 ? -18.699 -8.411 13.093 1.00 97.88 115 ALA A N 1
ATOM 912 C CA . ALA A 1 115 ? -17.672 -9.306 12.568 1.00 97.88 115 ALA A CA 1
ATOM 913 C C . ALA A 1 115 ? -18.218 -10.218 11.457 1.00 97.88 115 ALA A C 1
ATOM 915 O O . ALA A 1 115 ? -17.552 -10.410 10.442 1.00 97.88 115 ALA A O 1
ATOM 916 N N . ALA A 1 116 ? -19.463 -10.697 11.579 1.00 98.44 116 ALA A N 1
ATOM 917 C CA . ALA A 1 116 ? -20.146 -11.470 10.537 1.00 98.44 116 ALA A CA 1
ATOM 918 C C . ALA A 1 116 ? -20.332 -10.694 9.216 1.00 98.44 116 ALA A C 1
ATOM 920 O O . ALA A 1 116 ? -20.560 -11.297 8.171 1.00 98.44 116 ALA A O 1
ATOM 921 N N . ARG A 1 117 ? -20.215 -9.360 9.249 1.00 98.00 117 ARG A N 1
ATOM 922 C CA . ARG A 1 117 ? -20.243 -8.469 8.078 1.00 98.00 117 ARG A CA 1
ATOM 923 C C . ARG A 1 117 ? -18.844 -8.028 7.625 1.00 98.00 117 ARG A C 1
ATOM 925 O O . ARG A 1 117 ? -18.735 -7.143 6.783 1.00 98.00 117 ARG A O 1
ATOM 932 N N . GLY A 1 118 ? -17.781 -8.610 8.184 1.00 97.44 118 GLY A N 1
ATOM 933 C CA . GLY A 1 118 ? -16.391 -8.291 7.846 1.00 97.44 118 GLY A CA 1
ATOM 934 C C . GLY A 1 118 ? -15.839 -7.029 8.516 1.00 97.44 118 GLY A C 1
ATOM 935 O O . GLY A 1 118 ? -14.766 -6.564 8.135 1.00 97.44 118 GLY A O 1
ATOM 936 N N . VAL A 1 119 ? -16.543 -6.467 9.505 1.00 98.19 119 VAL A N 1
ATOM 937 C CA . VAL A 1 119 ? -16.068 -5.294 10.251 1.00 98.19 119 VAL A CA 1
ATOM 938 C C . VAL A 1 119 ? -15.018 -5.717 11.281 1.00 98.19 119 VAL A C 1
ATOM 940 O O . VAL A 1 119 ? -15.243 -6.638 12.067 1.00 98.19 119 VAL A O 1
ATOM 943 N N . ARG A 1 120 ? -13.884 -5.009 11.322 1.00 98.31 120 ARG A N 1
ATOM 944 C CA . ARG A 1 120 ? -12.861 -5.144 12.371 1.00 98.31 120 ARG A CA 1
ATOM 945 C C . ARG A 1 120 ? -13.340 -4.440 13.637 1.00 98.31 120 ARG A C 1
ATOM 947 O O . ARG A 1 120 ? -13.237 -3.217 13.747 1.00 98.31 120 ARG A O 1
ATOM 954 N N . VAL A 1 121 ? -13.900 -5.217 14.559 1.00 98.25 121 VAL A N 1
ATOM 955 C CA . VAL A 1 121 ? -14.532 -4.722 15.787 1.00 98.25 121 VAL A CA 1
ATOM 956 C C . VAL A 1 121 ? -13.903 -5.316 17.047 1.00 98.25 121 VAL A C 1
ATOM 958 O O . VAL A 1 121 ? -13.640 -6.520 17.117 1.00 98.25 121 VAL A O 1
ATOM 961 N N . THR A 1 122 ? -13.721 -4.477 18.061 1.00 97.62 122 THR A N 1
ATOM 962 C CA . THR A 1 122 ? -13.256 -4.850 19.404 1.00 97.62 122 THR A CA 1
ATOM 963 C C . THR A 1 122 ? -14.311 -4.508 20.458 1.00 97.62 122 THR A C 1
ATOM 965 O O . THR A 1 122 ? -15.224 -3.714 20.217 1.00 97.62 122 THR A O 1
ATOM 968 N N . VAL A 1 123 ? -14.215 -5.138 21.629 1.00 97.12 123 VAL A N 1
ATOM 969 C CA . VAL A 1 123 ? -15.009 -4.800 22.819 1.00 97.12 123 VAL A CA 1
ATOM 970 C C . VAL A 1 123 ? -14.023 -4.423 23.915 1.00 97.12 123 VAL A C 1
ATOM 972 O O . VAL A 1 123 ? -13.054 -5.145 24.135 1.00 97.12 123 VAL A O 1
ATOM 975 N N . ASP A 1 124 ? -14.257 -3.295 24.579 1.00 95.69 124 ASP A N 1
ATOM 976 C CA . ASP A 1 124 ? -13.425 -2.845 25.692 1.00 95.69 124 ASP A CA 1
ATOM 977 C C . ASP A 1 124 ? -13.962 -3.384 27.026 1.00 95.69 124 ASP A C 1
ATOM 979 O O . ASP A 1 124 ? -14.869 -2.813 27.644 1.00 95.69 124 ASP A O 1
ATOM 983 N N . GLU A 1 125 ? -13.405 -4.515 27.456 1.00 93.12 125 GLU A N 1
ATOM 984 C CA . GLU A 1 125 ? -13.819 -5.252 28.658 1.00 93.12 125 GLU A CA 1
ATOM 985 C C . GLU A 1 125 ? -13.162 -4.728 29.947 1.00 93.12 125 GLU A C 1
ATOM 987 O O . GLU A 1 125 ? -13.323 -5.323 31.011 1.00 93.12 125 GLU A O 1
ATOM 992 N N . THR A 1 126 ? -12.409 -3.623 29.882 1.00 92.69 126 THR A N 1
ATOM 993 C CA . THR A 1 126 ? -11.754 -3.059 31.070 1.00 92.69 126 THR A CA 1
ATOM 994 C C . THR A 1 126 ? -12.792 -2.564 32.092 1.00 92.69 126 THR A C 1
ATOM 996 O O . THR A 1 126 ? -13.857 -2.070 31.705 1.00 92.69 126 THR A O 1
ATOM 999 N N . PRO A 1 127 ? -12.518 -2.645 33.407 1.00 90.25 127 PRO A N 1
ATOM 1000 C CA . PRO A 1 127 ? -13.426 -2.162 34.453 1.00 90.25 127 PRO A CA 1
AT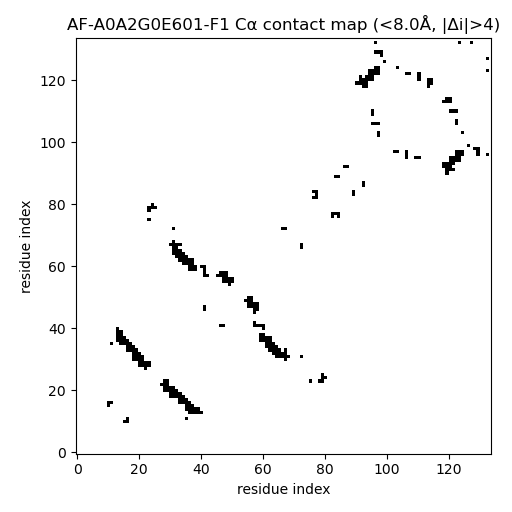OM 1001 C C . PRO A 1 127 ? -13.356 -0.633 34.653 1.00 90.25 127 PRO A C 1
ATOM 1003 O O . PRO A 1 127 ? -13.690 -0.120 35.723 1.00 90.25 127 PRO A O 1
ATOM 1006 N N . ASP A 1 128 ? -12.908 0.109 33.641 1.00 90.44 128 ASP A N 1
ATOM 1007 C CA . ASP A 1 128 ? -12.756 1.557 33.702 1.00 90.44 128 ASP A CA 1
ATOM 1008 C C . ASP A 1 128 ? -14.085 2.292 33.485 1.00 90.44 128 ASP A C 1
ATOM 1010 O O . ASP A 1 128 ? -15.027 1.805 32.850 1.00 90.44 128 ASP A O 1
ATOM 1014 N N . LYS A 1 129 ? -14.169 3.525 33.996 1.00 90.06 129 LYS A N 1
ATOM 1015 C CA . LYS A 1 129 ? -15.294 4.418 33.681 1.00 90.06 129 LYS A CA 1
ATOM 1016 C C . LYS A 1 129 ? -15.289 4.731 32.184 1.00 90.06 129 LYS A C 1
ATOM 1018 O O . LYS A 1 129 ? -14.227 4.927 31.607 1.00 90.06 129 LYS A O 1
ATOM 1023 N N . ILE A 1 130 ? -16.469 4.917 31.586 1.00 90.50 130 ILE A N 1
ATOM 1024 C CA . ILE A 1 130 ? -16.610 5.241 30.152 1.00 90.50 130 ILE A CA 1
ATOM 1025 C C . ILE A 1 130 ? -15.728 6.410 29.709 1.00 90.50 130 ILE A C 1
ATOM 1027 O O . ILE A 1 130 ? -15.129 6.334 28.647 1.00 90.50 130 ILE A O 1
ATOM 1031 N N . GLY A 1 131 ? -15.590 7.453 30.532 1.00 92.75 131 GLY A N 1
ATOM 1032 C CA . GLY A 1 131 ? -14.737 8.596 30.197 1.00 92.75 131 GLY A CA 1
ATOM 1033 C C . GLY A 1 131 ? -13.243 8.273 30.069 1.00 92.75 131 GLY A C 1
ATOM 1034 O O . GLY A 1 131 ? -12.541 9.048 29.445 1.00 92.75 131 GLY A O 1
ATOM 1035 N N . ALA A 1 132 ? -12.758 7.169 30.646 1.00 92.62 132 ALA A N 1
ATOM 1036 C CA . ALA A 1 132 ? -11.382 6.696 30.470 1.00 92.62 132 ALA A CA 1
ATOM 1037 C C . ALA A 1 132 ? -11.232 5.725 29.283 1.00 92.62 132 ALA A C 1
ATOM 1039 O O . ALA A 1 132 ? -10.122 5.521 28.806 1.00 92.62 132 ALA A O 1
ATOM 1040 N N . LYS A 1 133 ? -12.340 5.139 28.807 1.00 90.44 133 LYS A N 1
ATOM 1041 C CA . LYS A 1 133 ? -12.373 4.261 27.625 1.00 90.44 133 LYS A CA 1
ATOM 1042 C C . LYS A 1 133 ? -12.496 5.023 26.294 1.00 90.44 133 LYS A C 1
ATOM 1044 O O . LYS A 1 133 ? -12.400 4.402 25.236 1.00 90.44 133 LYS A O 1
ATOM 1049 N N . ILE A 1 134 ? -12.794 6.324 26.350 1.00 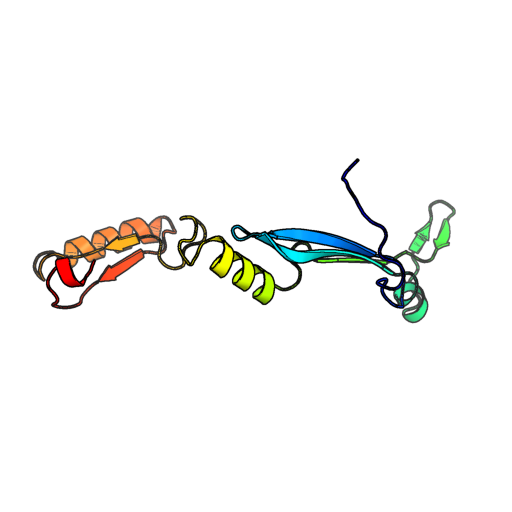89.69 134 ILE A N 1
ATOM 1050 C CA . ILE A 1 134 ? -12.912 7.253 25.211 1.00 89.69 134 ILE A CA 1
ATOM 1051 C C . ILE A 1 134 ? -11.598 8.014 25.075 1.00 89.69 134 ILE A C 1
ATOM 1053 O O . ILE A 1 134 ? -11.095 8.090 23.934 1.00 89.69 134 ILE A O 1
#

Foldseek 3Di:
DDDDDDDPPPADPQFGKDWDWDAAPVGDIDTFKMKHKGPDVLVVVVPWDQDPVRDTDGDIDIDIGGGHDPVVNVVRQCVRCVLVDDLVPRLENEEAEDQDPVCVVVSVVVQVVCVVVVHRYYYDPDPDHPVVVD

Sequence (134 aa):
GADYSEEAGEAAFYGPKIDFIVRDAIGREWQLGTVQVDYNLPERFDLHYTGADNKPHRPVMVHRAPFGSMERFTGLLIEHFEGKFPTWLSPEQVRVLPISDKVMDVAAAHRAALAARGVRVTVDETPDKIGAKI

Radius of gyration: 25.54 Å; Cα contacts (8 Å, |Δi|>4): 173; chains: 1; bounding box: 47×35×74 Å

Mean predicted aligned error: 5.15 Å

Secondary structure (DSSP, 8-state):
-------TT-SBTTB-EEEEEEE-TTS-EEEEEEEEEESSHHHHTT--EE-TTSSEEPPPEEEEETTS-HHHHHHHHHHHHTT---TTT-S-SEEE--SSGGGHHHHHHHHHHHHTTT--EEE---SS-HHHH-

Nearest PDB structures (foldseek):
  8wih-assembly1_B  TM=9.447E-01  e=1.042E-14  Escherichia coli
  8h9c-assembly1_A-2  TM=9.543E-01  e=2.442E-14  Escherichia coli
  8wij-assembly1_A  TM=9.434E-01  e=3.173E-14  Escherichia coli
  8h99-assembly1_B  TM=9.443E-01  e=2.287E-14  Escherichia coli
  8h9a-assembly1_A  TM=9.531E-01  e=5.357E-14  Escherichia coli

Solvent-accessible surface area (backbone atoms only — not comparable to full-atom values): 8278 Å² total; per-residue (Å²): 132,81,91,83,83,87,67,88,86,72,49,54,98,49,34,57,60,50,75,39,74,45,69,47,80,86,69,51,80,39,83,34,24,39,42,33,44,31,65,45,62,31,58,78,68,69,42,68,46,76,44,98,84,75,41,82,40,69,60,75,44,74,50,73,31,77,54,48,50,71,67,59,44,50,52,50,51,38,64,51,39,72,68,62,50,58,69,93,72,30,87,68,58,44,77,43,76,55,91,46,82,92,41,45,70,60,47,52,50,51,42,50,62,40,41,77,70,72,44,48,58,48,70,55,83,67,94,63,59,66,85,77,78,106

InterPro domains:
  IPR002314 Aminoacyl-tRNA synthetase, class II (G/ P/ S/T) [PF00587] (11-81)
  IPR002320 Threonine-tRNA ligase, class IIa [PR01047] (16-44)
  IPR002320 Threonine-tRNA ligase, class IIa [PR01047] (59-72)
  IPR002320 Threonine-tRNA ligase, class IIa [PR01047] (86-98)
  IPR004154 Anticodon-binding [PF03129] (93-134)
  IPR006195 Aminoacyl-tRNA synthetase, class II [PS50862] (1-86)
  IPR036621 Anticodon-binding domain superfamily [G3DSA:3.40.50.800] (85-134)
  IPR045864 Class II Aminoacyl-tRNA synthetase/Biotinyl protein ligase (BPL) and lipoyl protein ligase (LPL) [G3DSA:3.30.930.10] (1-84)
  IPR045864 Class II Aminoacyl-tRNA synthetase/Biotinyl protein ligase (BPL) and lipoyl protein ligase (LPL) [SSF55681] (3-78)